Protein AF-A0A533Y7X8-F1 (afdb_monomer_lite)

pLDDT: mean 82.65, std 9.92, range [49.56, 93.69]

Foldseek 3Di:
DDKWFFPAFWQDCPPPPGRGKTKTKAACVPVPDPQKFKWKFFPVDPDIHGDDPPFDFAQDDPNDGHDPRITMGIGGDDSVVCVVCVVVVNNVSSRDRRRMMMDIDGHDD

Secondary structure (DSSP, 8-state):
-EEEEEEEEEEETTSSS-EEEEEEEEEGGGSS-TTEEEEEEETT-SPPEE--TT--EESEETTEEPPTTEEEEEEEPPHHHHHHHHHTT-HHHHT-GGGEEEEEEEPP-

Sequence (109 aa):
MHEIRATKVVVQPWLGEHQVYGIFMVPDRYKHSKNYTVAMAVRGLDRRFAVGERVDKQYVVDDVLAGPGHYLLRIYVPTRVALWFLVNGLFGDLRRPCNWTLVFVEGTP

Structure (mmCIF, N/CA/C/O backbone):
data_AF-A0A533Y7X8-F1
#
_entry.id   AF-A0A533Y7X8-F1
#
loop_
_atom_site.group_PDB
_atom_site.id
_atom_site.type_symbol
_atom_site.label_atom_id
_atom_site.label_alt_id
_atom_site.label_comp_id
_atom_site.label_asym_id
_atom_site.label_entity_id
_atom_site.label_seq_id
_atom_site.pdbx_PDB_ins_code
_atom_site.Cartn_x
_atom_site.Cartn_y
_atom_site.Cartn_z
_atom_site.occupancy
_atom_site.B_iso_or_equiv
_atom_site.auth_seq_id
_atom_site.auth_comp_id
_atom_site.auth_asym_id
_atom_site.auth_atom_id
_atom_site.pdbx_PDB_model_num
ATOM 1 N N . MET A 1 1 ? -14.031 -8.078 9.144 1.00 72.06 1 MET A N 1
ATOM 2 C CA . MET A 1 1 ? -12.871 -7.915 8.237 1.00 72.06 1 MET A CA 1
ATOM 3 C C . MET A 1 1 ? -12.995 -6.561 7.566 1.00 72.06 1 MET A C 1
ATOM 5 O O . MET A 1 1 ? -14.064 -6.271 7.047 1.00 72.06 1 MET A O 1
ATOM 9 N N . HIS A 1 2 ? -11.962 -5.722 7.641 1.00 86.12 2 HIS A N 1
ATOM 10 C CA . HIS A 1 2 ? -11.969 -4.393 7.020 1.00 86.12 2 HIS A CA 1
ATOM 11 C C . HIS A 1 2 ? -10.892 -4.306 5.947 1.00 86.12 2 HIS A C 1
ATOM 13 O O . HIS A 1 2 ? -9.769 -4.751 6.171 1.00 86.12 2 HIS A O 1
ATOM 19 N N . GLU A 1 3 ? -11.239 -3.720 4.805 1.00 90.44 3 GLU A N 1
ATOM 20 C CA . GLU A 1 3 ? -10.356 -3.594 3.650 1.00 90.44 3 GLU A CA 1
ATOM 21 C C . GLU A 1 3 ? -10.092 -2.123 3.335 1.00 90.44 3 GLU A C 1
ATOM 23 O O . GLU A 1 3 ? -11.014 -1.309 3.277 1.00 90.44 3 GLU A O 1
ATOM 28 N N . ILE A 1 4 ? -8.824 -1.786 3.125 1.00 91.31 4 ILE A N 1
ATOM 29 C CA . ILE A 1 4 ? -8.369 -0.439 2.784 1.00 91.31 4 ILE A CA 1
ATOM 30 C C . ILE A 1 4 ? -7.550 -0.529 1.503 1.00 91.31 4 ILE A C 1
ATOM 32 O O . ILE A 1 4 ? -6.594 -1.298 1.416 1.00 91.31 4 ILE A O 1
ATOM 36 N N . ARG A 1 5 ? -7.917 0.253 0.488 1.00 93.69 5 ARG A N 1
ATOM 37 C CA . ARG A 1 5 ? -7.168 0.310 -0.774 1.00 93.69 5 ARG A CA 1
ATOM 38 C C . ARG A 1 5 ? -5.940 1.201 -0.637 1.00 93.69 5 ARG A C 1
ATOM 40 O O . ARG A 1 5 ? -5.934 2.134 0.164 1.00 93.69 5 ARG A O 1
ATOM 47 N N . ALA A 1 6 ? -4.912 0.927 -1.436 1.00 93.12 6 ALA A N 1
ATOM 48 C CA . ALA A 1 6 ? -3.752 1.807 -1.486 1.00 93.12 6 ALA A CA 1
ATOM 49 C C . ALA A 1 6 ? -4.142 3.183 -2.044 1.00 93.12 6 ALA A C 1
ATOM 51 O O . ALA A 1 6 ? -4.857 3.293 -3.040 1.00 93.12 6 ALA A O 1
ATOM 52 N N . THR A 1 7 ? -3.623 4.229 -1.412 1.00 93.19 7 THR A N 1
ATOM 53 C CA . THR A 1 7 ? -3.723 5.617 -1.872 1.00 93.19 7 THR A CA 1
ATOM 54 C C . THR A 1 7 ? -2.727 5.879 -3.000 1.00 93.19 7 THR A C 1
ATOM 56 O O . THR A 1 7 ? -3.049 6.539 -3.983 1.00 93.19 7 THR A O 1
ATOM 59 N N . LYS A 1 8 ? -1.515 5.329 -2.875 1.00 93.12 8 LYS A N 1
ATOM 60 C CA . LYS A 1 8 ? -0.428 5.452 -3.852 1.00 93.12 8 LYS A CA 1
ATOM 61 C C . LYS A 1 8 ? 0.380 4.162 -3.856 1.00 93.12 8 LYS A C 1
ATOM 63 O O . LYS A 1 8 ? 0.467 3.483 -2.837 1.00 93.12 8 LYS A O 1
ATOM 68 N N . VAL A 1 9 ? 0.973 3.826 -4.992 1.00 92.12 9 VAL A N 1
ATOM 69 C CA . VAL A 1 9 ? 1.898 2.696 -5.111 1.00 92.12 9 VAL A CA 1
ATOM 70 C C . VAL A 1 9 ? 3.117 3.161 -5.886 1.00 92.12 9 VAL A C 1
ATOM 72 O O . VAL A 1 9 ? 2.991 3.887 -6.872 1.00 92.12 9 VAL A O 1
ATOM 75 N N . VAL A 1 10 ? 4.292 2.733 -5.440 1.00 90.88 10 VAL A N 1
ATOM 76 C CA . VAL A 1 10 ? 5.560 2.941 -6.133 1.00 90.88 10 VAL A CA 1
ATOM 77 C C . VAL A 1 10 ? 6.106 1.574 -6.518 1.00 90.88 10 VAL A C 1
ATOM 79 O O . VAL A 1 10 ? 6.167 0.668 -5.691 1.00 90.88 10 VAL A O 1
ATOM 82 N N . VAL A 1 11 ? 6.440 1.409 -7.800 1.00 89.81 11 VAL A N 1
ATOM 83 C CA . VAL A 1 11 ? 6.921 0.143 -8.371 1.00 89.81 11 VAL A CA 1
ATOM 84 C C . VAL A 1 11 ? 8.138 0.414 -9.249 1.00 89.81 11 VAL A C 1
ATOM 86 O O . VAL A 1 11 ? 8.028 0.558 -10.471 1.00 89.81 11 VAL A O 1
ATOM 89 N N . GLN A 1 12 ? 9.302 0.501 -8.612 1.00 87.38 12 GLN A N 1
ATOM 90 C CA . GLN A 1 12 ? 10.590 0.751 -9.261 1.00 87.38 12 GLN A CA 1
ATOM 91 C C . GLN A 1 12 ? 11.652 -0.2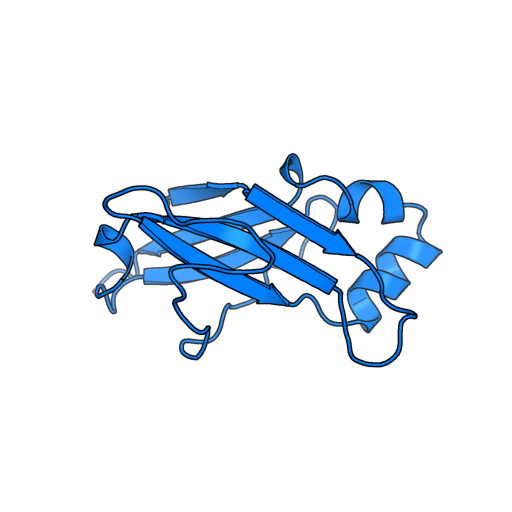36 -8.742 1.00 87.38 12 GLN A C 1
ATOM 93 O O . GLN A 1 12 ? 12.525 0.136 -7.963 1.00 87.38 12 GLN A O 1
ATOM 98 N N . PRO A 1 13 ? 11.605 -1.518 -9.151 1.00 79.94 13 PRO A N 1
ATOM 99 C CA . PRO A 1 13 ? 12.487 -2.544 -8.590 1.00 79.94 13 PRO A CA 1
ATOM 100 C C . PRO A 1 13 ? 13.956 -2.451 -9.049 1.00 79.94 13 PRO A C 1
ATOM 102 O O . PRO A 1 13 ? 14.775 -3.221 -8.565 1.00 79.94 13 PRO A O 1
ATOM 105 N N . TRP A 1 14 ? 14.296 -1.545 -9.973 1.00 79.00 14 TRP A N 1
ATOM 106 C CA . TRP A 1 14 ? 15.632 -1.404 -10.578 1.00 79.00 14 TRP A CA 1
ATOM 107 C C . TRP A 1 14 ? 16.380 -0.118 -10.185 1.00 79.00 14 TRP A C 1
ATOM 109 O O . TRP A 1 14 ? 17.467 0.121 -10.699 1.00 79.00 14 TRP A O 1
ATOM 119 N N . LEU A 1 15 ? 15.834 0.722 -9.296 1.00 73.44 15 LEU A N 1
ATOM 120 C CA . LEU A 1 15 ? 16.430 2.021 -8.936 1.00 73.44 15 LEU A CA 1
ATOM 121 C C . LEU A 1 15 ? 17.454 1.950 -7.776 1.00 73.44 15 LEU A C 1
ATOM 123 O O . LEU A 1 15 ? 17.661 2.936 -7.075 1.00 73.44 15 LEU A O 1
ATOM 127 N N . GLY A 1 16 ? 18.087 0.794 -7.550 1.00 72.56 16 GLY A N 1
ATOM 128 C CA . GLY A 1 16 ? 18.993 0.573 -6.417 1.00 72.56 16 GLY A CA 1
ATOM 129 C C . GLY A 1 16 ? 18.281 -0.033 -5.204 1.00 72.56 16 GLY A C 1
ATOM 130 O O . GLY A 1 16 ? 17.890 -1.199 -5.255 1.00 72.56 16 GLY A O 1
ATOM 131 N N . GLU A 1 17 ? 18.140 0.725 -4.109 1.00 71.50 17 GLU A N 1
ATOM 132 C CA . GLU A 1 17 ? 17.420 0.267 -2.909 1.00 71.50 17 GLU A CA 1
ATOM 133 C C . GLU A 1 17 ? 15.959 -0.074 -3.252 1.00 71.50 17 GLU A C 1
ATOM 135 O O . GLU A 1 17 ? 15.364 0.492 -4.167 1.00 71.50 17 GLU A O 1
ATOM 140 N N . HIS A 1 18 ? 15.376 -1.055 -2.569 1.00 78.94 18 HIS A N 1
ATOM 141 C CA . HIS A 1 18 ? 14.117 -1.671 -2.985 1.00 78.94 18 HIS A CA 1
ATOM 142 C C . HIS A 1 18 ? 12.903 -0.717 -2.893 1.00 78.94 18 HIS A C 1
ATOM 144 O O . HIS A 1 18 ? 12.312 -0.543 -1.828 1.00 78.94 18 HIS A O 1
ATOM 150 N N . GLN A 1 19 ? 12.480 -0.146 -4.029 1.00 86.12 19 GLN A N 1
ATOM 151 C CA . GLN A 1 19 ? 11.357 0.805 -4.141 1.00 86.12 19 GLN A CA 1
ATOM 152 C C . GLN A 1 19 ? 10.078 0.144 -4.697 1.00 86.12 19 GLN A C 1
ATOM 154 O O . GLN A 1 19 ? 9.530 0.561 -5.723 1.00 86.12 19 GLN A O 1
ATOM 159 N N . VAL A 1 20 ? 9.592 -0.921 -4.046 1.00 89.25 20 VAL A N 1
ATOM 160 C CA . VAL A 1 20 ? 8.267 -1.499 -4.349 1.00 89.25 20 VAL A CA 1
ATOM 161 C C . VAL A 1 20 ? 7.404 -1.548 -3.096 1.00 89.25 20 VAL A C 1
ATOM 163 O O . VAL A 1 20 ? 7.574 -2.431 -2.25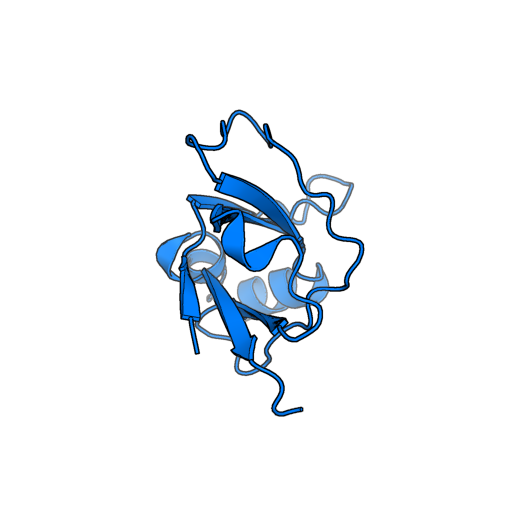2 1.00 89.25 20 VAL A O 1
ATOM 166 N N . TYR A 1 21 ? 6.471 -0.605 -2.983 1.00 89.88 21 TYR A N 1
ATOM 167 C CA . TYR A 1 21 ? 5.589 -0.475 -1.825 1.00 89.88 21 TYR A CA 1
ATOM 168 C C . TYR A 1 21 ? 4.272 0.231 -2.162 1.00 89.88 21 TYR A C 1
ATOM 170 O O . TYR A 1 21 ? 4.181 1.030 -3.097 1.00 89.88 21 TYR A O 1
ATOM 178 N N . GLY A 1 22 ? 3.257 -0.047 -1.348 1.00 91.12 22 GLY A N 1
ATOM 179 C CA . GLY A 1 22 ? 1.992 0.682 -1.315 1.00 91.12 22 GLY A CA 1
ATOM 180 C C . GLY A 1 22 ? 1.916 1.604 -0.099 1.00 91.12 22 GLY A C 1
ATOM 181 O O . GLY A 1 22 ? 2.404 1.258 0.978 1.00 91.12 22 GLY A O 1
ATOM 182 N N . ILE A 1 23 ? 1.290 2.765 -0.274 1.00 92.12 23 ILE A N 1
ATOM 183 C CA . ILE A 1 23 ? 0.930 3.701 0.792 1.00 92.12 23 ILE A CA 1
ATOM 184 C C . ILE A 1 23 ? -0.571 3.575 1.039 1.00 92.12 23 ILE A C 1
ATOM 186 O O . ILE A 1 23 ? -1.365 3.689 0.103 1.00 92.12 23 ILE A O 1
ATOM 190 N N . PHE A 1 24 ? -0.958 3.367 2.293 1.00 92.44 24 PHE A N 1
ATOM 191 C CA . PHE A 1 24 ? -2.345 3.178 2.709 1.00 92.44 24 P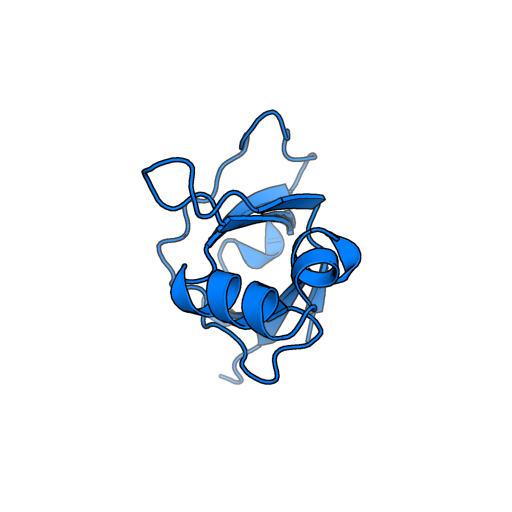HE A CA 1
ATOM 192 C C . PHE A 1 24 ? -2.727 4.221 3.749 1.00 92.44 24 PHE A C 1
ATOM 194 O O . PHE A 1 24 ? -2.018 4.386 4.739 1.00 92.44 24 PHE A O 1
ATOM 201 N N . MET A 1 25 ? -3.863 4.884 3.546 1.00 92.06 25 MET A N 1
ATOM 202 C CA . MET A 1 25 ? -4.449 5.781 4.536 1.00 92.06 25 MET A CA 1
ATOM 203 C C . MET A 1 25 ? -5.358 4.990 5.472 1.00 92.06 25 MET A C 1
ATOM 205 O O . MET A 1 25 ? -6.402 4.483 5.063 1.00 92.06 25 MET A O 1
ATOM 209 N N . VAL A 1 26 ? -4.942 4.859 6.727 1.00 90.25 26 VAL A N 1
ATOM 210 C CA . VAL A 1 26 ? -5.601 4.019 7.724 1.00 90.25 26 VAL A CA 1
ATOM 211 C C . VAL A 1 26 ? -6.212 4.886 8.822 1.00 90.25 26 VAL A C 1
ATOM 213 O O . VAL A 1 26 ? -5.519 5.742 9.365 1.00 90.25 26 VAL A O 1
ATOM 216 N N . PRO A 1 27 ? -7.488 4.675 9.186 1.00 90.06 27 PRO A N 1
ATOM 217 C CA . PRO A 1 27 ? -8.107 5.382 10.302 1.00 90.06 27 PRO A CA 1
ATOM 218 C C . PRO A 1 27 ? -7.422 5.078 11.643 1.00 90.06 27 PRO A C 1
ATOM 220 O O . PRO A 1 27 ? -7.122 3.919 11.946 1.00 90.06 27 PRO A O 1
ATOM 223 N N . ASP A 1 28 ? -7.275 6.092 12.498 1.00 87.25 28 ASP A N 1
ATOM 224 C CA . ASP A 1 28 ? -6.596 5.993 13.801 1.00 87.25 28 ASP A CA 1
ATOM 225 C C . ASP A 1 28 ? -7.218 4.954 14.751 1.00 87.25 28 ASP A C 1
ATOM 227 O O . ASP A 1 28 ? -6.539 4.443 15.641 1.00 87.25 28 ASP A O 1
ATOM 231 N N . ARG A 1 29 ? -8.477 4.547 14.533 1.00 84.88 29 ARG A N 1
ATOM 232 C CA . ARG A 1 29 ? -9.121 3.460 15.298 1.00 84.88 29 ARG A CA 1
ATOM 233 C C . ARG A 1 29 ? -8.341 2.138 15.256 1.00 84.88 29 ARG A C 1
ATOM 235 O O . ARG A 1 29 ? -8.416 1.356 16.197 1.00 84.88 29 ARG A O 1
ATOM 242 N N . TYR A 1 30 ? -7.567 1.896 14.195 1.00 82.25 30 TYR A N 1
ATOM 243 C CA . TYR A 1 30 ? -6.733 0.696 14.060 1.00 82.25 30 TYR A CA 1
ATOM 244 C C . TYR A 1 30 ? -5.327 0.861 14.653 1.00 82.25 30 TYR A C 1
ATOM 246 O O . TYR A 1 30 ? -4.562 -0.099 14.704 1.00 82.25 30 TYR A O 1
ATOM 254 N N . LYS A 1 31 ? -4.971 2.058 15.134 1.00 74.94 31 LYS A N 1
ATOM 255 C CA . LYS A 1 31 ? -3.614 2.388 15.587 1.00 74.94 31 LYS A CA 1
ATOM 256 C C . LYS A 1 31 ? -3.200 1.643 16.857 1.00 74.94 31 LYS A C 1
ATOM 258 O O . LYS A 1 31 ? -2.014 1.341 16.996 1.00 74.94 31 LYS A O 1
ATOM 263 N N . HIS A 1 32 ? -4.139 1.373 17.763 1.00 67.81 32 HIS A N 1
ATOM 264 C CA . HIS A 1 32 ? -3.862 0.869 19.118 1.00 67.81 32 HIS A CA 1
ATOM 265 C C . HIS A 1 32 ? -4.506 -0.479 19.444 1.00 67.81 32 HIS A C 1
ATOM 267 O O . HIS A 1 32 ? -4.284 -1.014 20.530 1.00 67.81 32 HIS A O 1
ATOM 273 N N . SER A 1 33 ? -5.289 -1.047 18.530 1.00 66.31 33 SER A N 1
ATOM 274 C CA . SER A 1 33 ? -5.917 -2.334 18.787 1.00 66.31 33 SER A CA 1
ATOM 275 C C . SER A 1 33 ? -4.929 -3.459 18.484 1.00 66.31 33 SER A C 1
ATOM 277 O O . SER A 1 33 ? -4.658 -3.787 17.330 1.00 66.31 33 SER A O 1
ATOM 279 N N . LYS A 1 34 ? -4.397 -4.051 19.560 1.00 66.69 34 LYS A N 1
ATOM 280 C CA . LYS A 1 34 ? -3.571 -5.271 19.533 1.00 66.69 34 LYS A CA 1
ATOM 281 C C . LYS A 1 34 ? -4.337 -6.494 19.015 1.00 66.69 34 LYS A C 1
ATOM 283 O O . LYS A 1 34 ? -3.735 -7.531 18.770 1.00 66.69 34 LYS A O 1
ATOM 288 N N . ASN A 1 35 ? -5.647 -6.360 18.826 1.00 73.38 35 ASN A N 1
ATOM 289 C CA . ASN A 1 35 ? -6.514 -7.434 18.374 1.00 73.38 35 ASN A CA 1
ATOM 290 C C . ASN A 1 35 ? -6.598 -7.502 16.848 1.00 73.38 35 ASN A C 1
ATOM 292 O O . ASN A 1 35 ? -7.307 -8.358 16.345 1.00 73.38 35 ASN A O 1
ATOM 296 N N . TYR A 1 36 ? -5.931 -6.632 16.080 1.00 75.81 36 TYR A N 1
ATOM 297 C CA . TYR A 1 36 ? -5.963 -6.731 14.618 1.00 75.81 36 TYR A CA 1
ATOM 298 C C . TYR A 1 36 ? -4.685 -7.341 14.052 1.00 75.81 36 TYR A C 1
ATOM 300 O O . TYR A 1 36 ? -3.591 -6.809 14.217 1.00 75.81 36 TYR A O 1
ATOM 308 N N . THR A 1 37 ? -4.852 -8.416 13.284 1.00 80.62 37 THR A N 1
ATOM 309 C CA . THR A 1 37 ? -3.826 -8.904 12.362 1.00 80.62 37 THR A CA 1
ATOM 310 C C . THR A 1 37 ? -3.955 -8.154 11.041 1.00 80.62 37 THR A C 1
ATOM 312 O O . THR A 1 37 ? -5.033 -8.116 10.439 1.00 80.62 37 THR A O 1
ATOM 315 N N . VAL A 1 38 ? -2.851 -7.563 10.586 1.00 83.81 38 VAL A N 1
ATOM 316 C CA . VAL A 1 38 ? -2.797 -6.789 9.343 1.00 83.81 38 VAL A CA 1
ATOM 317 C C . VAL A 1 38 ? -2.117 -7.611 8.255 1.00 83.81 38 VAL A C 1
ATOM 319 O O . VAL A 1 38 ? -0.987 -8.079 8.410 1.00 83.81 38 VAL A O 1
ATOM 322 N N . ALA A 1 39 ? -2.806 -7.775 7.132 1.00 87.19 39 ALA A N 1
ATOM 323 C CA . ALA A 1 39 ? -2.309 -8.516 5.985 1.00 87.19 39 ALA A CA 1
ATOM 324 C C . ALA A 1 39 ? -2.511 -7.710 4.703 1.00 87.19 39 ALA A C 1
ATOM 326 O O . ALA A 1 39 ? -3.574 -7.143 4.477 1.00 87.19 39 ALA A O 1
ATOM 327 N N . MET A 1 40 ? -1.507 -7.675 3.838 1.00 87.44 40 MET A N 1
ATOM 328 C CA . MET A 1 40 ? -1.588 -7.008 2.543 1.00 87.44 40 MET A CA 1
ATOM 329 C C . MET A 1 40 ? -1.822 -8.044 1.439 1.00 87.44 40 MET A C 1
ATOM 331 O O . MET A 1 40 ? -1.191 -9.102 1.432 1.00 87.44 40 MET A O 1
ATOM 335 N N . ALA A 1 41 ? -2.688 -7.727 0.482 1.00 88.38 41 ALA A N 1
ATOM 336 C CA . ALA A 1 41 ? -2.937 -8.510 -0.722 1.00 88.38 41 ALA A CA 1
ATOM 337 C C . ALA A 1 41 ? -2.693 -7.651 -1.974 1.00 88.38 41 ALA A C 1
ATOM 339 O O . ALA A 1 41 ? -3.095 -6.486 -2.014 1.00 88.38 41 ALA A O 1
ATOM 340 N N . VAL A 1 42 ? -2.044 -8.228 -2.990 1.00 85.75 42 VAL A N 1
ATOM 341 C CA . VAL A 1 42 ? -2.023 -7.677 -4.355 1.00 85.75 42 VAL A CA 1
ATOM 342 C C . VAL A 1 42 ? -2.841 -8.607 -5.236 1.00 85.75 42 VAL A C 1
ATOM 344 O O . VAL A 1 42 ? -2.614 -9.816 -5.239 1.00 85.75 42 VAL A O 1
ATOM 347 N N . ARG A 1 43 ? -3.774 -8.057 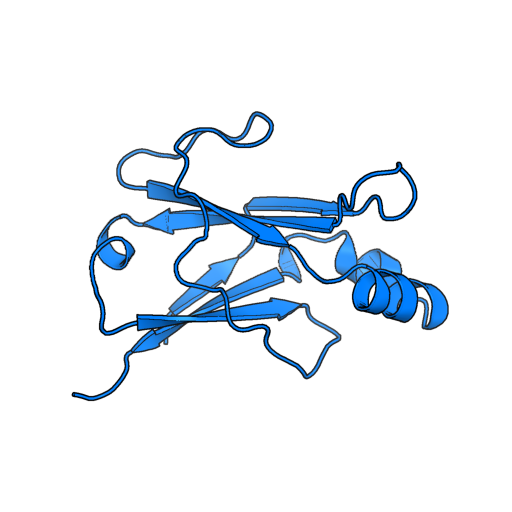-6.009 1.00 85.38 43 ARG A N 1
ATOM 348 C CA . ARG A 1 43 ? -4.516 -8.813 -7.019 1.00 85.38 43 ARG A CA 1
ATOM 349 C C . ARG A 1 43 ? -3.546 -9.494 -7.993 1.00 85.38 43 ARG A C 1
ATOM 351 O O . ARG A 1 43 ? -2.635 -8.852 -8.505 1.00 85.38 43 ARG A O 1
ATOM 358 N N . GLY A 1 44 ? -3.759 -10.783 -8.252 1.00 75.81 44 GLY A N 1
ATOM 359 C CA . GLY A 1 44 ? -2.843 -11.612 -9.049 1.00 75.81 44 GLY A CA 1
ATOM 360 C C . GLY A 1 44 ? -1.800 -12.362 -8.214 1.00 75.81 44 GLY A C 1
ATOM 361 O O . GLY A 1 44 ? -1.004 -13.109 -8.775 1.00 75.81 44 GLY A O 1
ATOM 362 N N . LEU A 1 45 ? -1.817 -12.202 -6.885 1.00 76.19 45 LEU A N 1
ATOM 363 C CA . LEU A 1 45 ? -1.039 -13.013 -5.958 1.00 76.19 45 LEU A CA 1
ATOM 364 C C . LEU A 1 45 ? -1.950 -13.656 -4.905 1.00 76.19 45 LEU A C 1
ATOM 366 O O . LEU A 1 45 ? -2.572 -12.962 -4.104 1.00 76.19 45 LEU A O 1
ATOM 370 N N . ASP A 1 46 ? -1.947 -14.986 -4.840 1.00 67.44 46 ASP A N 1
ATOM 371 C CA . ASP A 1 46 ? -2.746 -15.735 -3.854 1.00 67.44 46 ASP A CA 1
ATOM 372 C C . ASP A 1 46 ? -2.201 -15.624 -2.421 1.00 67.44 46 ASP A C 1
ATOM 374 O O . ASP A 1 46 ? -2.870 -15.961 -1.443 1.00 67.44 46 ASP A O 1
ATOM 378 N N . ARG A 1 47 ? -0.966 -15.136 -2.267 1.00 70.44 47 ARG A N 1
ATOM 379 C CA . ARG A 1 47 ? -0.311 -14.975 -0.968 1.00 70.44 47 ARG A CA 1
ATOM 380 C C . ARG A 1 47 ? -0.589 -13.595 -0.389 1.00 70.44 47 ARG A C 1
ATOM 382 O O . ARG A 1 47 ? -0.268 -12.576 -0.995 1.00 70.44 47 ARG A O 1
ATOM 389 N N . ARG A 1 48 ? -1.105 -13.575 0.840 1.00 77.25 48 ARG A N 1
ATOM 390 C CA . ARG A 1 48 ? -1.141 -12.372 1.675 1.00 77.25 48 ARG A CA 1
ATOM 391 C C . ARG A 1 48 ? 0.194 -12.206 2.393 1.00 77.25 48 ARG A C 1
ATOM 393 O O . ARG A 1 48 ? 0.773 -13.184 2.863 1.00 77.25 48 ARG A O 1
ATOM 400 N N . PHE A 1 49 ? 0.669 -10.974 2.500 1.00 75.12 49 PHE A N 1
ATOM 401 C CA . PHE A 1 49 ? 1.873 -10.652 3.25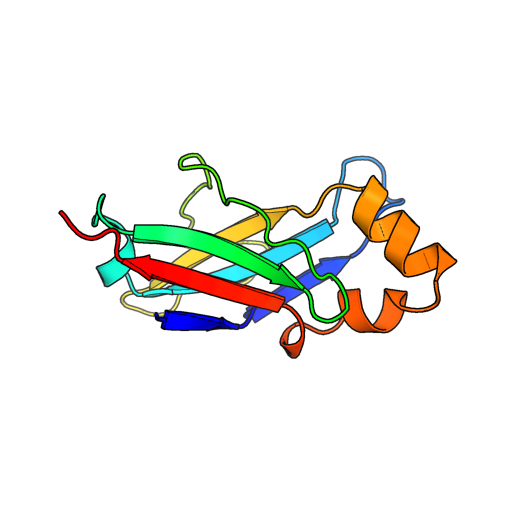9 1.00 75.12 49 PHE A CA 1
ATOM 402 C C . PHE A 1 49 ? 1.475 -10.157 4.639 1.00 75.12 49 PHE A C 1
ATOM 404 O O . PHE A 1 49 ? 0.730 -9.183 4.751 1.00 75.12 49 PHE A O 1
ATOM 411 N N . ALA A 1 50 ? 1.968 -10.823 5.682 1.00 69.19 50 ALA A N 1
ATOM 412 C CA . ALA A 1 50 ? 1.845 -10.312 7.037 1.00 69.19 50 ALA A CA 1
ATOM 413 C C . ALA A 1 50 ? 2.600 -8.983 7.129 1.00 69.19 50 ALA A C 1
ATOM 415 O O . ALA A 1 50 ? 3.774 -8.889 6.761 1.00 69.19 50 ALA A O 1
ATOM 416 N N . VAL A 1 51 ? 1.904 -7.953 7.592 1.00 71.38 51 VAL A N 1
ATOM 417 C CA . VAL A 1 51 ? 2.482 -6.632 7.797 1.00 71.38 51 VAL A CA 1
ATOM 418 C C . VAL A 1 51 ? 2.990 -6.611 9.231 1.00 71.38 51 VAL A C 1
ATOM 420 O O . VAL A 1 51 ? 2.198 -6.686 10.166 1.00 71.38 51 VAL A O 1
ATOM 423 N N . GLY A 1 52 ? 4.312 -6.605 9.409 1.00 61.12 52 GLY A N 1
ATOM 424 C CA . GLY A 1 52 ? 4.915 -6.630 10.743 1.00 61.12 52 GLY A CA 1
ATOM 425 C C . GLY A 1 52 ? 4.518 -5.410 11.581 1.00 61.12 52 GLY A C 1
ATOM 426 O O . GLY A 1 52 ? 4.257 -4.338 11.044 1.00 61.12 52 GLY A O 1
ATOM 427 N N . GLU A 1 53 ? 4.529 -5.540 12.909 1.00 50.84 53 GLU A N 1
ATOM 428 C CA . GLU A 1 53 ? 4.159 -4.452 13.836 1.00 50.84 53 GLU A CA 1
ATOM 429 C C . GLU A 1 53 ? 5.034 -3.189 13.705 1.00 50.84 53 GLU A C 1
ATOM 431 O O . GLU A 1 53 ? 4.621 -2.106 14.113 1.00 50.84 53 GLU A O 1
ATOM 436 N N . ARG A 1 54 ? 6.231 -3.314 13.112 1.00 49.56 54 ARG A N 1
ATOM 437 C CA . ARG A 1 54 ? 7.219 -2.236 12.929 1.00 49.56 54 ARG A CA 1
ATOM 438 C C . ARG A 1 54 ? 6.987 -1.362 11.693 1.00 49.56 54 ARG A C 1
ATOM 440 O O . ARG A 1 54 ? 7.921 -0.702 11.253 1.00 49.56 54 ARG A O 1
ATOM 447 N N . VAL A 1 55 ? 5.800 -1.370 11.086 1.00 61.66 55 VAL A N 1
ATOM 448 C CA . VAL A 1 55 ? 5.542 -0.398 10.017 1.00 61.66 55 VAL A CA 1
ATOM 449 C C . VAL A 1 55 ? 5.431 0.989 10.631 1.00 61.66 55 VAL A C 1
ATOM 451 O O . VAL A 1 55 ? 4.546 1.247 11.451 1.00 61.66 55 VAL A O 1
ATOM 454 N N . ASP A 1 56 ? 6.334 1.873 10.213 1.00 64.25 56 ASP A N 1
ATOM 455 C CA . ASP A 1 56 ? 6.351 3.260 10.648 1.00 64.25 56 ASP A CA 1
ATOM 456 C C . ASP A 1 56 ? 5.023 3.930 10.299 1.00 64.25 56 ASP A C 1
ATOM 458 O O . ASP A 1 56 ? 4.652 4.092 9.133 1.00 64.25 56 ASP A O 1
ATOM 462 N N . LYS A 1 57 ? 4.290 4.309 11.346 1.00 72.06 57 LYS A N 1
ATOM 463 C CA . LYS A 1 57 ? 3.049 5.072 11.238 1.00 72.06 57 LYS A CA 1
ATOM 464 C C . LYS A 1 57 ? 3.441 6.525 11.034 1.00 72.06 57 LYS A C 1
ATOM 466 O O . LYS A 1 57 ? 3.920 7.170 11.965 1.00 72.06 57 LYS A O 1
ATOM 471 N N . GLN A 1 58 ? 3.263 7.021 9.820 1.00 76.56 58 GLN A N 1
ATOM 472 C CA . GLN A 1 58 ? 3.704 8.358 9.434 1.00 76.56 58 GLN A CA 1
ATOM 473 C C . GLN A 1 58 ? 2.494 9.220 9.074 1.00 76.56 58 GLN A C 1
ATOM 475 O O . GLN A 1 58 ? 1.475 8.719 8.607 1.00 76.56 58 GLN A O 1
ATOM 480 N N . TYR A 1 59 ? 2.593 10.528 9.295 1.00 77.44 59 TYR A N 1
ATOM 481 C CA . TYR A 1 59 ? 1.559 11.482 8.875 1.00 77.44 59 TYR A CA 1
ATOM 482 C C . TYR A 1 59 ? 1.837 12.065 7.483 1.00 77.44 59 TYR A C 1
ATOM 484 O O . TYR A 1 59 ? 0.938 12.633 6.866 1.00 77.44 59 TYR A O 1
ATOM 492 N N . VAL A 1 60 ? 3.060 11.877 6.975 1.00 80.12 60 VAL A N 1
ATOM 493 C CA . VAL A 1 60 ? 3.490 12.256 5.626 1.00 80.12 60 VAL A CA 1
ATOM 494 C C . VAL A 1 60 ? 4.376 11.149 5.059 1.00 80.12 60 VAL A C 1
ATOM 496 O O . VAL A 1 60 ? 5.325 10.748 5.725 1.00 80.12 60 VAL A O 1
ATOM 499 N N . VAL A 1 61 ? 4.073 10.657 3.854 1.00 79.56 61 VAL A N 1
ATOM 500 C CA . VAL A 1 61 ? 4.893 9.664 3.127 1.00 79.56 61 VAL A CA 1
ATOM 501 C C . VAL A 1 61 ? 4.882 10.008 1.640 1.00 79.56 61 VAL A C 1
ATOM 503 O O . VAL A 1 61 ? 3.811 10.021 1.040 1.00 79.56 61 VAL A O 1
ATOM 506 N N . ASP A 1 62 ? 6.048 10.249 1.034 1.00 79.38 62 ASP A N 1
ATOM 507 C CA . ASP A 1 62 ? 6.211 10.564 -0.400 1.00 79.38 62 ASP A CA 1
ATOM 508 C C . ASP A 1 62 ? 5.150 11.549 -0.946 1.00 79.38 62 ASP A C 1
ATOM 510 O O . ASP A 1 62 ? 4.413 11.227 -1.891 1.00 79.38 62 ASP A O 1
ATOM 514 N N . ASP A 1 63 ? 5.048 12.715 -0.301 1.00 84.69 63 ASP A N 1
ATOM 515 C CA . ASP A 1 63 ? 4.110 13.813 -0.599 1.00 84.69 63 ASP A CA 1
ATOM 516 C C . ASP A 1 63 ? 2.620 13.508 -0.366 1.00 84.69 63 ASP A C 1
ATOM 518 O O . ASP A 1 63 ? 1.753 14.334 -0.654 1.00 84.69 63 ASP A O 1
ATOM 522 N N . VAL A 1 64 ? 2.287 12.340 0.187 1.00 84.19 64 VAL A N 1
ATOM 523 C CA . VAL A 1 64 ? 0.932 12.039 0.656 1.00 84.19 64 VAL A CA 1
ATOM 524 C C . VAL A 1 64 ? 0.798 12.553 2.084 1.00 84.19 64 VAL A C 1
ATOM 526 O O . VAL A 1 64 ? 1.546 12.127 2.962 1.00 84.19 64 VAL A O 1
ATOM 529 N N . LEU A 1 65 ? -0.166 13.446 2.318 1.00 88.25 65 LEU A N 1
ATOM 530 C CA . LEU A 1 65 ? -0.556 13.905 3.651 1.00 88.25 65 LEU A CA 1
ATOM 531 C C . LEU A 1 65 ? -1.679 13.013 4.194 1.00 88.25 65 LEU A C 1
ATOM 533 O O . LEU A 1 65 ? -2.654 12.730 3.490 1.00 88.25 65 LEU A O 1
ATOM 537 N N . ALA A 1 66 ? -1.567 12.580 5.447 1.00 88.12 66 ALA A N 1
ATOM 538 C CA . ALA A 1 66 ? -2.666 11.911 6.125 1.00 88.12 66 ALA A CA 1
ATOM 539 C C . ALA A 1 66 ? -3.856 12.870 6.297 1.00 88.12 66 ALA A C 1
ATOM 541 O O . ALA A 1 66 ? -3.690 14.015 6.720 1.00 88.12 66 ALA A O 1
ATOM 542 N N . GLY A 1 67 ? -5.067 12.397 5.993 1.00 87.75 67 GLY A N 1
ATOM 543 C CA . GLY A 1 67 ? -6.285 13.118 6.353 1.00 87.75 67 GLY A CA 1
ATOM 544 C C . GLY A 1 67 ? -6.478 13.180 7.877 1.00 87.75 67 GLY A C 1
ATOM 545 O O . GLY A 1 67 ? -5.882 12.387 8.611 1.00 87.75 67 GLY A O 1
ATOM 546 N N . PRO A 1 68 ? -7.333 14.084 8.385 1.00 87.69 68 PRO A N 1
ATOM 547 C CA . PRO A 1 68 ? -7.636 14.150 9.813 1.00 87.69 68 PRO A CA 1
ATOM 548 C C . PRO A 1 68 ? -8.167 12.799 10.328 1.00 87.69 68 PRO A C 1
ATOM 550 O O . PRO A 1 68 ? -8.991 12.154 9.675 1.00 87.69 68 PRO A O 1
ATOM 553 N N . GLY A 1 69 ? -7.670 12.351 11.486 1.00 89.06 69 GLY A N 1
ATOM 554 C CA . GLY A 1 69 ? -8.035 11.063 12.097 1.00 89.06 69 GLY A CA 1
ATOM 555 C C . GLY A 1 69 ? -7.491 9.822 11.375 1.00 89.06 69 GLY A C 1
ATOM 556 O O . GLY A 1 69 ? -8.002 8.717 11.585 1.00 89.06 69 GLY A O 1
ATOM 557 N N . HIS A 1 70 ? -6.509 9.997 10.488 1.00 91.62 70 HIS A N 1
ATOM 558 C CA . HIS A 1 70 ? -5.844 8.920 9.765 1.00 91.62 70 HIS A CA 1
ATOM 559 C C . HIS A 1 70 ? -4.324 9.010 9.930 1.00 91.62 70 HIS A C 1
ATOM 561 O O . HIS A 1 70 ? -3.756 10.070 10.186 1.00 91.62 70 HIS A O 1
ATOM 567 N N . TYR A 1 71 ? -3.659 7.884 9.703 1.00 89.25 71 TYR A N 1
ATOM 568 C CA . TYR A 1 71 ? -2.216 7.784 9.541 1.00 89.25 71 TYR A CA 1
ATOM 569 C C . TYR A 1 71 ? -1.899 7.033 8.246 1.00 89.25 71 TYR A C 1
ATOM 571 O O . TYR A 1 71 ? -2.749 6.346 7.676 1.00 89.25 71 TYR A O 1
ATOM 579 N N . LEU A 1 72 ? -0.671 7.171 7.761 1.00 89.81 72 LEU A N 1
ATOM 580 C CA . LEU A 1 72 ? -0.186 6.476 6.579 1.00 89.81 72 LEU A CA 1
ATOM 581 C C . LEU A 1 72 ? 0.651 5.266 6.984 1.00 89.81 72 LEU A C 1
ATOM 583 O O . LEU A 1 72 ? 1.465 5.325 7.909 1.00 89.81 72 LEU A O 1
ATOM 587 N N . LEU A 1 73 ? 0.456 4.172 6.253 1.00 88.56 73 LEU A N 1
ATOM 588 C CA . LEU A 1 73 ? 1.298 2.982 6.304 1.00 88.56 73 LEU A CA 1
ATOM 589 C C . LEU A 1 73 ? 1.991 2.790 4.965 1.00 88.56 73 LEU A C 1
ATOM 591 O O . LEU A 1 73 ? 1.328 2.739 3.929 1.00 88.56 73 LEU A O 1
ATOM 595 N N . ARG A 1 74 ? 3.313 2.615 5.003 1.00 88.62 74 ARG A N 1
ATOM 596 C CA . ARG A 1 74 ? 4.127 2.224 3.849 1.00 88.62 74 ARG A CA 1
ATOM 597 C C . ARG A 1 74 ? 4.464 0.742 3.953 1.00 88.62 74 ARG A C 1
ATOM 599 O O . ARG A 1 74 ? 5.144 0.329 4.887 1.00 88.62 74 ARG A O 1
ATOM 606 N N . ILE A 1 75 ? 3.984 -0.065 3.012 1.00 87.19 75 ILE A N 1
ATOM 607 C CA . ILE A 1 75 ? 4.139 -1.525 3.062 1.00 87.19 75 ILE A CA 1
ATOM 608 C C . ILE A 1 75 ? 4.871 -2.001 1.819 1.00 87.19 75 ILE A C 1
ATOM 610 O O . ILE A 1 75 ? 4.387 -1.833 0.701 1.00 87.19 75 ILE A O 1
ATOM 614 N N . TYR A 1 76 ? 6.026 -2.625 2.036 1.00 86.50 76 TYR A N 1
ATOM 615 C CA . TYR A 1 76 ? 6.892 -3.124 0.978 1.00 86.50 76 TYR A CA 1
ATOM 616 C C . TYR A 1 76 ? 6.500 -4.534 0.540 1.00 86.50 76 TYR A C 1
ATOM 618 O O . TYR A 1 76 ? 6.222 -5.409 1.361 1.00 86.50 76 TYR A O 1
ATOM 626 N N . VAL A 1 77 ? 6.551 -4.773 -0.769 1.00 85.62 77 VAL A N 1
ATOM 627 C CA . VAL A 1 77 ? 6.447 -6.114 -1.360 1.00 85.62 77 VAL A CA 1
ATOM 628 C C . VAL A 1 77 ? 7.841 -6.571 -1.755 1.00 85.62 77 VAL A C 1
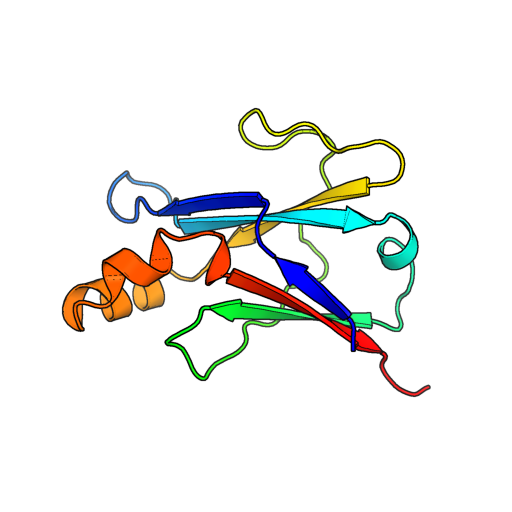ATOM 630 O O . VAL A 1 77 ? 8.505 -5.810 -2.442 1.00 85.62 77 VAL A O 1
ATOM 633 N N . PRO A 1 78 ? 8.298 -7.787 -1.411 1.00 84.75 78 PRO A N 1
ATOM 634 C CA . PRO A 1 78 ? 9.651 -8.238 -1.738 1.00 84.75 78 PRO A CA 1
ATOM 635 C C . PRO A 1 78 ? 9.998 -8.096 -3.229 1.00 84.75 78 PRO A C 1
ATOM 637 O O . PRO A 1 78 ? 9.180 -8.429 -4.088 1.00 84.75 78 PRO A O 1
ATOM 640 N N . THR A 1 79 ? 11.235 -7.709 -3.554 1.00 83.75 79 THR A N 1
ATOM 641 C CA . THR A 1 79 ? 11.704 -7.522 -4.947 1.00 83.75 79 THR A CA 1
ATOM 642 C C . THR A 1 79 ? 11.445 -8.748 -5.814 1.00 83.75 79 THR A C 1
ATOM 644 O O . THR A 1 79 ? 10.975 -8.624 -6.940 1.00 83.75 79 THR A O 1
ATOM 647 N N . ARG A 1 80 ? 11.654 -9.952 -5.261 1.00 85.94 80 ARG A N 1
ATOM 648 C CA . ARG A 1 80 ? 11.379 -11.224 -5.952 1.00 85.94 80 ARG A CA 1
ATOM 649 C C . ARG A 1 80 ? 9.932 -11.356 -6.431 1.00 85.94 80 ARG A C 1
ATOM 651 O O . ARG A 1 80 ? 9.693 -11.945 -7.476 1.00 85.94 80 ARG A O 1
ATOM 658 N N . VAL A 1 81 ? 8.972 -10.808 -5.683 1.00 86.44 81 VAL A N 1
ATOM 659 C CA . VAL A 1 81 ? 7.554 -10.825 -6.063 1.00 86.44 81 VAL A CA 1
ATOM 660 C C . VAL A 1 81 ? 7.338 -9.839 -7.203 1.00 86.44 81 VAL A C 1
ATOM 662 O O . VAL A 1 81 ? 6.738 -10.205 -8.205 1.00 86.44 81 VAL A O 1
ATOM 665 N N . ALA A 1 82 ? 7.895 -8.629 -7.110 1.00 87.19 82 ALA A N 1
ATOM 666 C CA . ALA A 1 82 ? 7.813 -7.649 -8.192 1.00 87.19 82 ALA A CA 1
ATOM 667 C C . ALA A 1 82 ? 8.416 -8.173 -9.510 1.00 87.19 82 ALA A C 1
ATOM 669 O O . ALA A 1 82 ? 7.823 -7.994 -10.573 1.00 87.19 82 ALA A O 1
ATOM 670 N N . LEU A 1 83 ? 9.552 -8.875 -9.434 1.00 87.50 83 LEU A N 1
ATOM 671 C CA . LEU A 1 83 ? 10.175 -9.541 -10.581 1.00 87.50 83 LEU A CA 1
ATOM 672 C C . LEU A 1 83 ? 9.319 -10.694 -11.116 1.00 87.50 83 LEU A C 1
ATOM 674 O O . LEU A 1 83 ? 9.181 -10.833 -12.327 1.00 87.50 83 LEU A O 1
ATOM 678 N N . TRP A 1 84 ? 8.691 -11.486 -10.245 1.00 88.50 84 TRP A N 1
ATOM 679 C CA . TRP A 1 84 ? 7.762 -12.532 -10.678 1.00 88.50 84 TRP A CA 1
ATOM 680 C C . TRP A 1 84 ? 6.563 -11.947 -11.442 1.00 88.50 84 TRP A C 1
ATOM 682 O O . TRP A 1 84 ? 6.226 -12.443 -12.515 1.00 88.50 84 TRP A O 1
ATOM 692 N N . PHE A 1 85 ? 5.975 -10.844 -10.962 1.00 87.69 85 PHE A N 1
ATOM 693 C CA . PHE A 1 85 ? 4.923 -10.118 -11.687 1.00 87.69 85 PHE A CA 1
ATOM 694 C C . PHE A 1 85 ? 5.409 -9.616 -13.055 1.00 87.69 85 PHE A C 1
ATOM 696 O O . PHE A 1 85 ? 4.648 -9.651 -14.020 1.00 87.69 85 PHE A O 1
ATOM 703 N N . LEU A 1 86 ? 6.668 -9.175 -13.156 1.00 88.25 86 LEU A N 1
ATOM 704 C CA . LEU A 1 86 ? 7.270 -8.768 -14.426 1.00 88.25 86 LEU A CA 1
ATOM 705 C C . LEU A 1 86 ? 7.368 -9.926 -15.421 1.00 88.25 86 LEU A C 1
ATOM 707 O O . LEU A 1 86 ? 6.879 -9.799 -16.540 1.00 88.25 86 LEU A O 1
ATOM 711 N N . VAL A 1 87 ? 7.938 -11.057 -15.002 1.00 90.00 87 VAL A N 1
ATOM 712 C CA . VAL A 1 87 ? 8.136 -12.236 -15.864 1.00 90.00 87 VAL A CA 1
ATOM 713 C C . VAL A 1 87 ? 6.805 -12.828 -16.344 1.00 90.00 87 VAL A C 1
ATOM 715 O O . VAL A 1 87 ? 6.726 -13.305 -17.470 1.00 90.00 87 VAL A O 1
ATOM 718 N N . ASN A 1 88 ? 5.744 -12.747 -15.536 1.00 89.25 88 ASN A N 1
ATOM 719 C CA . ASN A 1 88 ? 4.412 -13.252 -15.897 1.00 89.25 88 ASN A CA 1
ATOM 720 C C . ASN A 1 88 ? 3.548 -12.236 -16.673 1.00 89.25 88 ASN A C 1
ATOM 722 O O . ASN A 1 88 ? 2.369 -12.489 -16.902 1.00 89.25 88 ASN A O 1
ATOM 726 N N . GLY A 1 89 ? 4.084 -11.067 -17.046 1.00 87.50 89 GLY A N 1
ATOM 727 C CA . GLY A 1 89 ? 3.323 -10.031 -17.761 1.00 87.50 89 GLY A CA 1
ATOM 728 C C . GLY A 1 89 ? 2.274 -9.297 -16.910 1.00 87.50 89 GLY A C 1
ATOM 729 O O . GLY A 1 89 ? 1.513 -8.487 -17.432 1.00 87.50 89 GLY A O 1
ATOM 730 N N . LEU A 1 90 ? 2.259 -9.519 -15.593 1.00 88.69 90 LEU A N 1
ATOM 731 C CA . LEU A 1 90 ? 1.326 -8.914 -14.632 1.00 88.69 90 LEU A CA 1
ATOM 732 C C . LEU A 1 90 ? 1.857 -7.604 -14.027 1.00 88.69 90 LEU A C 1
ATOM 734 O O . LEU A 1 90 ? 1.240 -7.015 -13.143 1.00 88.69 90 LEU A O 1
ATOM 738 N N . PHE A 1 91 ? 3.007 -7.100 -14.480 1.00 86.75 91 PHE A N 1
ATOM 739 C CA . PHE A 1 91 ? 3.639 -5.907 -13.901 1.00 86.75 91 PHE A CA 1
ATOM 740 C C . PHE A 1 91 ? 2.738 -4.663 -13.897 1.00 86.75 91 PHE A C 1
ATOM 742 O O . PHE A 1 91 ? 2.811 -3.831 -12.991 1.00 86.75 91 PHE A O 1
ATOM 749 N N . GLY A 1 92 ? 1.864 -4.545 -14.901 1.00 86.25 92 GLY A N 1
ATOM 750 C CA . GLY A 1 92 ? 0.862 -3.484 -14.973 1.00 86.25 92 GLY A CA 1
ATOM 751 C C . GLY A 1 92 ? -0.128 -3.519 -13.807 1.00 86.25 92 GLY A C 1
ATOM 752 O O . GLY A 1 92 ? -0.536 -2.459 -13.333 1.00 86.25 92 GLY A O 1
ATOM 753 N N . ASP A 1 93 ? -0.457 -4.705 -13.292 1.00 87.25 93 ASP A N 1
ATOM 754 C CA . ASP A 1 93 ? -1.351 -4.856 -12.146 1.00 87.25 93 ASP A CA 1
ATOM 755 C C . ASP A 1 93 ? -0.705 -4.382 -10.851 1.00 87.25 93 ASP A C 1
ATOM 757 O O . ASP A 1 93 ? -1.375 -3.748 -10.034 1.00 87.25 93 ASP A O 1
ATOM 761 N N . LEU A 1 94 ? 0.602 -4.602 -10.702 1.00 87.69 94 LEU A N 1
ATOM 762 C CA . LEU A 1 94 ? 1.363 -4.128 -9.551 1.00 87.69 94 LEU A CA 1
ATOM 763 C C . LEU A 1 94 ? 1.390 -2.593 -9.484 1.00 87.69 94 LEU A C 1
ATOM 765 O O . LEU A 1 94 ? 1.419 -2.027 -8.397 1.00 87.69 94 LEU A O 1
ATOM 769 N N . ARG A 1 95 ? 1.327 -1.905 -10.629 1.00 90.06 95 ARG A N 1
ATOM 770 C CA . ARG A 1 95 ? 1.339 -0.434 -10.715 1.00 90.06 95 ARG A CA 1
ATOM 771 C C . ARG A 1 95 ? -0.004 0.230 -10.400 1.00 90.06 95 ARG A C 1
ATOM 773 O O . ARG A 1 95 ? -0.051 1.452 -10.293 1.00 90.06 95 ARG A O 1
ATOM 780 N N . ARG A 1 96 ? -1.097 -0.529 -10.270 1.00 92.12 96 ARG A N 1
ATOM 781 C CA . ARG A 1 96 ? -2.444 0.018 -10.039 1.00 92.12 96 ARG A CA 1
ATOM 782 C C . ARG A 1 96 ? -2.776 0.020 -8.544 1.00 92.12 96 ARG A C 1
ATOM 784 O O . ARG A 1 96 ? -2.949 -1.061 -7.988 1.00 92.12 96 ARG A O 1
ATOM 791 N N . PRO A 1 97 ? -2.982 1.181 -7.896 1.00 92.31 97 PRO A N 1
ATOM 792 C CA . PRO A 1 97 ? -3.331 1.234 -6.473 1.00 92.31 97 PRO A CA 1
ATOM 793 C C . PRO A 1 97 ? -4.586 0.436 -6.102 1.00 92.31 97 PRO A C 1
ATOM 795 O O . PRO A 1 97 ? -4.625 -0.209 -5.060 1.00 92.31 97 PRO A O 1
ATOM 798 N N . CYS A 1 98 ? -5.579 0.380 -6.995 1.00 92.44 98 CYS A N 1
ATOM 799 C CA . CYS A 1 98 ? -6.810 -0.390 -6.789 1.00 92.44 98 CYS A CA 1
ATOM 800 C C . CYS A 1 98 ? -6.592 -1.905 -6.644 1.00 92.44 98 CYS A C 1
ATOM 802 O O . CYS A 1 98 ? -7.475 -2.592 -6.138 1.00 92.44 98 CYS A O 1
ATOM 804 N N . ASN A 1 99 ? -5.447 -2.425 -7.095 1.00 92.75 99 ASN A N 1
ATOM 805 C CA . ASN A 1 99 ? -5.095 -3.838 -6.969 1.00 92.75 99 ASN A CA 1
ATOM 806 C C . ASN A 1 99 ? -4.432 -4.165 -5.625 1.00 92.75 99 ASN A C 1
ATOM 808 O O . ASN A 1 99 ? -4.195 -5.336 -5.347 1.00 92.75 99 ASN A O 1
ATOM 812 N N . TRP A 1 100 ? -4.131 -3.159 -4.804 1.00 93.06 100 TRP A N 1
ATOM 813 C CA . TRP A 1 100 ? -3.503 -3.323 -3.501 1.00 93.06 100 TRP A CA 1
ATOM 814 C C . TRP A 1 100 ? -4.537 -3.122 -2.405 1.00 93.06 100 TRP A C 1
ATOM 816 O O . TRP A 1 100 ? -5.230 -2.103 -2.355 1.00 93.06 100 TRP A O 1
ATOM 826 N N . THR A 1 101 ? -4.646 -4.097 -1.512 1.00 92.94 101 THR A N 1
ATOM 827 C CA . THR A 1 101 ? -5.616 -4.071 -0.419 1.00 92.94 101 THR A CA 1
ATOM 828 C C . THR A 1 101 ? -4.945 -4.453 0.885 1.00 92.94 101 THR A C 1
ATOM 830 O O . THR A 1 101 ? -4.266 -5.473 0.983 1.00 92.94 101 THR A O 1
ATOM 833 N N . LEU A 1 102 ? -5.147 -3.617 1.892 1.00 90.69 102 LEU A N 1
ATOM 834 C CA . LEU A 1 102 ? -4.757 -3.864 3.262 1.00 90.69 102 LEU A CA 1
ATOM 835 C C . LEU A 1 102 ? -5.968 -4.389 4.028 1.00 90.69 102 LEU A C 1
ATOM 837 O O . LEU A 1 102 ? -7.002 -3.728 4.098 1.00 90.69 102 LEU A O 1
ATOM 841 N N . VAL A 1 103 ? -5.836 -5.587 4.576 1.00 89.56 103 VAL A N 1
ATOM 842 C CA . VAL A 1 103 ? -6.886 -6.315 5.277 1.00 89.56 103 VAL A CA 1
ATOM 843 C C . VAL A 1 103 ? -6.588 -6.307 6.770 1.00 89.56 103 VAL A C 1
ATOM 845 O O . VAL A 1 103 ? -5.532 -6.768 7.202 1.00 89.56 103 VAL A O 1
ATOM 848 N N . PHE A 1 104 ? -7.554 -5.836 7.553 1.00 86.19 104 PHE A N 1
ATOM 849 C CA . PHE A 1 104 ? -7.567 -5.933 9.007 1.00 86.19 104 PHE A CA 1
ATOM 850 C C . PHE A 1 104 ? -8.509 -7.066 9.414 1.00 86.19 104 PHE A C 1
ATOM 852 O O . PHE A 1 104 ? -9.726 -7.013 9.174 1.00 86.19 104 PHE A O 1
ATOM 859 N N . VAL A 1 105 ? -7.932 -8.098 10.023 1.00 83.62 105 VAL A N 1
ATOM 860 C CA . VAL A 1 105 ? -8.660 -9.228 10.602 1.00 83.62 105 VAL A CA 1
ATOM 861 C C . VAL A 1 105 ? -8.634 -9.073 12.111 1.00 83.62 105 VAL A C 1
ATOM 863 O O . VAL A 1 105 ? -7.567 -8.959 12.704 1.00 83.62 105 VAL A O 1
ATOM 866 N N . GLU A 1 106 ? -9.811 -9.031 12.718 1.00 80.06 106 GLU A N 1
ATOM 867 C CA . GLU A 1 106 ? -9.950 -9.054 14.170 1.00 80.06 106 GLU A CA 1
ATOM 868 C C . GLU A 1 106 ? -9.614 -10.464 14.653 1.00 80.06 106 GLU A C 1
ATOM 870 O O . GLU A 1 106 ? -10.240 -11.434 14.228 1.00 80.06 106 GLU A O 1
ATOM 875 N N . GLY A 1 107 ? -8.577 -10.582 15.471 1.00 67.75 107 GLY A N 1
ATOM 876 C CA . GLY A 1 107 ? -8.303 -11.770 16.252 1.00 67.75 107 GLY A CA 1
ATOM 877 C C . GLY A 1 107 ? -9.398 -11.905 17.295 1.00 67.75 107 GLY A C 1
ATOM 878 O O . GLY A 1 107 ? -9.656 -10.977 18.062 1.00 67.75 107 GLY A O 1
ATOM 879 N N . THR A 1 108 ? -10.075 -13.046 17.287 1.00 55.12 108 THR A N 1
ATOM 880 C CA . THR A 1 108 ? -10.938 -13.450 18.394 1.00 55.12 108 THR A CA 1
ATOM 881 C C . THR A 1 108 ? -10.095 -13.553 19.671 1.00 55.12 108 THR A C 1
ATOM 883 O O . THR A 1 108 ? -8.984 -14.084 19.578 1.00 55.12 108 THR A O 1
ATOM 886 N N . PRO A 1 109 ? -10.576 -13.023 20.811 1.00 54.69 109 PRO A N 1
ATOM 887 C CA . PRO A 1 109 ? -9.876 -13.099 22.093 1.00 54.69 109 PRO A CA 1
ATOM 888 C C . PRO A 1 109 ? -9.662 -14.540 22.569 1.00 54.69 109 PRO A C 1
ATOM 890 O O . PRO A 1 109 ? -10.455 -15.425 22.167 1.00 54.69 109 PRO A O 1
#

Radius of gyration: 13.89 Å; chains: 1; bounding box: 32×30×40 Å